Protein AF-A0A1B9MHR2-F1 (afdb_monomer)

Nearest PDB structures (foldseek):
  5j4a-assembly2_D  TM=7.632E-01  e=1.190E-03  Burkholderia pseudomallei
  2kd1-assembly1_A  TM=3.149E-01  e=1.539E+00  Bacillus cereus ATCC 14579
  6igm-assembly1_A  TM=3.615E-01  e=7.931E+00  Homo sapiens
  4ww4-assembly1_A  TM=2.262E-01  e=5.510E+00  Thermochaetoides thermophila DSM 1495

Radius of gyration: 13.7 Å; Cα contacts (8 Å, |Δi|>4): 146; chains: 1; bounding box: 29×33×39 Å

Mean predicted aligned error: 3.38 Å

pLDDT: mean 93.62, std 5.9, range [60.06, 97.81]

Structure (mmCIF, N/CA/C/O backbone):
data_AF-A0A1B9MHR2-F1
#
_entry.id   AF-A0A1B9MHR2-F1
#
loop_
_atom_site.group_PDB
_atom_site.id
_atom_site.type_symbol
_atom_site.label_atom_id
_atom_site.label_alt_id
_atom_site.label_comp_id
_atom_site.label_asym_id
_atom_site.label_entity_id
_atom_site.label_seq_id
_atom_site.pdbx_PDB_ins_code
_atom_site.Cartn_x
_atom_site.Cartn_y
_atom_site.Cartn_z
_atom_site.occupancy
_atom_site.B_iso_or_equiv
_atom_site.auth_seq_id
_atom_site.auth_comp_id
_atom_site.auth_asym_id
_atom_site.auth_atom_id
_atom_site.pdbx_PDB_model_num
ATOM 1 N N . MET A 1 1 ? -9.030 16.931 -8.912 1.00 60.06 1 MET A N 1
ATOM 2 C CA . MET A 1 1 ? -7.858 16.427 -9.667 1.00 60.06 1 MET A CA 1
ATOM 3 C C . MET A 1 1 ? -7.577 15.020 -9.164 1.00 60.06 1 MET A C 1
ATOM 5 O O . MET A 1 1 ? -7.693 14.824 -7.963 1.00 60.06 1 MET A O 1
ATOM 9 N N . GLY A 1 2 ? -7.345 14.046 -10.046 1.00 80.50 2 GLY A N 1
ATOM 10 C CA . GLY A 1 2 ? -7.091 12.652 -9.650 1.00 80.50 2 GLY A CA 1
ATOM 11 C C . GLY A 1 2 ? -5.679 12.448 -9.096 1.00 80.50 2 GLY A C 1
ATOM 12 O O . GLY A 1 2 ? -4.847 13.347 -9.183 1.00 80.50 2 GLY A O 1
ATOM 13 N N . ALA A 1 3 ? -5.431 11.272 -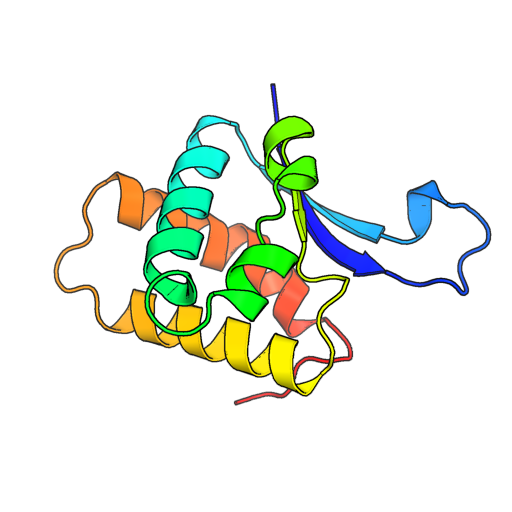8.535 1.00 92.56 3 ALA A N 1
ATOM 14 C CA . ALA A 1 3 ? -4.130 10.841 -8.039 1.00 92.56 3 ALA A CA 1
ATOM 15 C C . ALA A 1 3 ? -3.822 9.422 -8.540 1.00 92.56 3 ALA A C 1
ATOM 17 O O . ALA A 1 3 ? -4.724 8.752 -9.043 1.00 92.56 3 ALA A O 1
ATOM 18 N N . SER A 1 4 ? -2.576 8.962 -8.424 1.00 94.94 4 SER A N 1
ATOM 19 C CA . SER A 1 4 ? -2.153 7.671 -8.995 1.00 94.94 4 SER A CA 1
ATOM 20 C C . SER A 1 4 ? -1.518 6.740 -7.966 1.00 94.94 4 SER A C 1
ATOM 22 O O . SER A 1 4 ? -0.862 7.182 -7.027 1.00 94.94 4 SER A O 1
ATOM 24 N N . ILE A 1 5 ? -1.665 5.433 -8.163 1.00 96.62 5 ILE A N 1
ATOM 25 C CA . ILE A 1 5 ? -0.881 4.417 -7.458 1.00 96.62 5 ILE A CA 1
ATOM 26 C C . ILE A 1 5 ? -0.034 3.687 -8.495 1.00 96.62 5 ILE A C 1
ATOM 28 O O . ILE A 1 5 ? -0.578 3.124 -9.442 1.00 96.62 5 ILE A O 1
ATOM 32 N N . PHE A 1 6 ? 1.285 3.694 -8.320 1.00 96.50 6 PHE A N 1
ATOM 33 C CA . PHE A 1 6 ? 2.224 2.937 -9.142 1.00 96.50 6 PHE A CA 1
ATOM 34 C C . PHE A 1 6 ? 2.525 1.595 -8.484 1.00 96.50 6 PHE A C 1
ATOM 36 O O . PHE A 1 6 ? 2.909 1.542 -7.316 1.00 96.50 6 PHE A O 1
ATOM 43 N N . PHE A 1 7 ? 2.365 0.506 -9.228 1.00 96.25 7 PHE A N 1
ATOM 44 C CA . PHE A 1 7 ? 2.562 -0.847 -8.712 1.00 96.25 7 PHE A CA 1
ATOM 45 C C . PHE A 1 7 ? 3.919 -1.389 -9.109 1.00 96.25 7 PHE A C 1
ATOM 47 O O . PHE A 1 7 ? 4.675 -1.800 -8.236 1.00 96.25 7 PHE A O 1
ATOM 54 N N . SER A 1 8 ? 4.252 -1.331 -10.397 1.00 93.88 8 SER A N 1
ATOM 55 C CA . SER A 1 8 ? 5.489 -1.869 -10.955 1.00 93.88 8 SER A CA 1
ATOM 56 C C . SER A 1 8 ? 6.079 -0.932 -12.004 1.00 93.88 8 SER A C 1
ATOM 58 O O . SER A 1 8 ? 5.385 -0.074 -12.557 1.00 93.88 8 SER A O 1
ATOM 60 N N . LYS A 1 9 ? 7.370 -1.127 -12.269 1.00 92.00 9 LYS A N 1
ATOM 61 C CA . LYS A 1 9 ? 8.120 -0.476 -13.338 1.00 92.00 9 LYS A CA 1
ATOM 62 C C . LYS A 1 9 ? 8.843 -1.549 -14.152 1.00 92.00 9 LYS A C 1
ATOM 64 O O . LYS A 1 9 ? 9.522 -2.404 -13.577 1.00 92.00 9 LYS A O 1
ATOM 69 N N . ASP A 1 10 ? 8.704 -1.505 -15.470 1.00 89.44 10 ASP A N 1
ATOM 70 C CA . ASP A 1 10 ? 9.425 -2.360 -16.408 1.00 89.44 10 ASP A CA 1
ATOM 71 C C . ASP A 1 10 ? 10.341 -1.510 -17.292 1.00 89.44 10 ASP A C 1
ATOM 73 O O . ASP A 1 10 ? 9.898 -0.764 -18.163 1.00 89.44 10 ASP A O 1
ATOM 77 N N . GLU A 1 11 ? 11.646 -1.608 -17.045 1.00 86.56 11 GLU A N 1
ATOM 78 C CA . GLU A 1 11 ? 12.658 -0.843 -17.778 1.00 86.56 11 GLU A CA 1
ATOM 79 C C . GLU A 1 11 ? 12.973 -1.423 -19.161 1.00 86.56 11 GLU A C 1
ATOM 81 O O . GLU A 1 11 ? 13.656 -0.769 -19.945 1.00 86.56 11 GLU A O 1
ATOM 86 N N . SER A 1 12 ? 12.464 -2.618 -19.485 1.00 87.31 12 SER A N 1
ATOM 87 C CA . SER A 1 12 ? 12.632 -3.214 -20.815 1.00 87.31 12 SER A CA 1
ATOM 88 C C . SER A 1 12 ? 11.718 -2.590 -21.874 1.00 87.31 12 SER A C 1
ATOM 90 O O . SER A 1 12 ? 11.969 -2.740 -23.069 1.00 87.31 12 SER A O 1
ATOM 92 N N . ILE A 1 13 ? 10.677 -1.866 -21.452 1.00 87.50 13 ILE A N 1
ATOM 93 C CA . ILE A 1 13 ? 9.732 -1.198 -22.348 1.00 87.50 13 ILE A CA 1
ATOM 94 C C . ILE A 1 13 ? 10.358 0.096 -22.890 1.00 87.50 13 ILE A C 1
ATOM 96 O O . ILE A 1 13 ? 10.732 0.995 -22.131 1.00 87.50 13 ILE A O 1
ATOM 100 N N . GLU A 1 14 ? 10.452 0.215 -24.219 1.00 86.56 14 GLU A N 1
ATOM 101 C CA . GLU A 1 14 ? 11.091 1.363 -24.878 1.00 86.56 14 GLU A CA 1
ATOM 102 C C . GLU A 1 14 ? 10.416 2.691 -24.512 1.00 86.56 14 GLU A C 1
ATOM 104 O O . GLU A 1 14 ? 11.102 3.635 -24.106 1.00 86.56 14 GLU A O 1
ATOM 109 N N . LYS A 1 15 ? 9.081 2.748 -24.590 1.00 86.19 15 LYS A N 1
ATOM 110 C CA . LYS A 1 15 ? 8.289 3.953 -24.315 1.00 86.19 15 LYS A CA 1
ATOM 111 C C . LYS A 1 15 ? 8.179 4.225 -22.815 1.00 86.19 15 LYS A C 1
ATOM 113 O O . LYS A 1 15 ? 7.601 3.400 -22.109 1.00 86.19 15 LYS A O 1
ATOM 118 N N . PRO A 1 16 ? 8.682 5.369 -22.313 1.00 79.50 16 PRO A N 1
ATOM 119 C CA . PRO A 1 16 ? 8.642 5.692 -20.890 1.00 79.50 16 PRO A CA 1
ATOM 120 C C . PRO A 1 16 ? 7.234 5.695 -20.284 1.00 79.50 16 PRO A C 1
ATOM 122 O O . PRO A 1 16 ? 7.083 5.250 -19.148 1.00 79.50 16 PRO A O 1
ATOM 125 N N . GLU A 1 17 ? 6.219 6.153 -21.026 1.00 79.94 17 GLU A N 1
ATOM 126 C CA . GLU A 1 17 ? 4.828 6.177 -20.553 1.00 79.94 17 GLU A CA 1
ATOM 127 C C . GLU A 1 17 ? 4.243 4.786 -20.266 1.00 79.94 17 GLU A C 1
ATOM 129 O O . GLU A 1 17 ? 3.426 4.645 -19.359 1.00 79.94 17 GLU A O 1
ATOM 134 N N . ASP A 1 18 ? 4.713 3.756 -20.970 1.00 84.88 18 ASP A N 1
ATOM 135 C CA . ASP A 1 18 ? 4.202 2.386 -20.864 1.00 84.88 18 ASP A CA 1
ATOM 136 C C . ASP A 1 18 ? 4.982 1.552 -19.830 1.00 84.88 18 ASP A C 1
ATOM 138 O O . ASP A 1 18 ? 4.636 0.403 -19.557 1.00 84.88 18 ASP A O 1
ATOM 142 N N . ARG A 1 19 ? 6.042 2.115 -19.228 1.00 89.25 19 ARG A N 1
ATOM 143 C CA . ARG A 1 19 ? 6.893 1.403 -18.254 1.00 89.25 19 ARG A CA 1
ATOM 144 C C . ARG A 1 19 ? 6.189 1.126 -16.938 1.00 89.25 19 ARG A C 1
ATOM 146 O O . ARG A 1 19 ? 6.635 0.256 -16.195 1.00 89.25 19 ARG A O 1
ATOM 153 N N . PHE A 1 20 ? 5.149 1.884 -16.608 1.00 91.50 20 PHE A N 1
ATOM 154 C CA . PHE A 1 20 ? 4.510 1.817 -15.303 1.00 91.50 20 PHE A CA 1
ATOM 155 C C . PHE A 1 20 ? 3.169 1.101 -15.366 1.00 91.50 20 PHE A C 1
ATOM 157 O O . PHE A 1 20 ? 2.265 1.501 -16.093 1.00 91.50 20 PHE A O 1
ATOM 164 N N . THR A 1 21 ? 3.003 0.097 -14.507 1.00 94.19 21 THR A N 1
ATOM 165 C CA . THR A 1 21 ? 1.666 -0.403 -14.178 1.00 94.19 21 THR A CA 1
ATOM 166 C C . THR A 1 21 ? 1.101 0.464 -13.062 1.00 94.19 21 THR A C 1
ATOM 168 O O . THR A 1 21 ? 1.681 0.526 -11.974 1.00 94.19 21 THR A O 1
ATOM 171 N N . SER A 1 22 ? -0.013 1.142 -13.321 1.00 94.31 22 SER A N 1
ATOM 172 C CA . SER A 1 22 ? -0.621 2.080 -12.378 1.00 94.31 22 SER A CA 1
ATOM 173 C C . SER A 1 22 ? -2.147 2.055 -12.418 1.00 94.31 22 SER A C 1
ATOM 175 O O . SER A 1 22 ? -2.758 1.505 -13.334 1.00 94.31 22 SER A O 1
ATOM 177 N N . ALA A 1 23 ? -2.760 2.663 -11.404 1.00 94.62 23 ALA A N 1
ATOM 178 C CA . ALA A 1 23 ? -4.191 2.930 -11.356 1.00 94.62 23 ALA A CA 1
ATOM 179 C C . ALA A 1 23 ? -4.459 4.367 -10.905 1.00 94.62 23 ALA A C 1
ATOM 181 O O . ALA A 1 23 ? -3.757 4.902 -10.044 1.00 94.62 23 ALA A O 1
ATOM 182 N N . PHE A 1 24 ? -5.508 4.969 -11.463 1.00 93.38 24 PHE A N 1
ATOM 183 C CA . PHE A 1 24 ? -5.989 6.287 -11.063 1.00 93.38 24 PHE A CA 1
ATOM 184 C C . PHE A 1 24 ? -7.036 6.172 -9.958 1.00 93.38 24 PHE A C 1
ATOM 186 O O . PHE A 1 24 ? -7.940 5.342 -10.028 1.00 93.38 24 PHE A O 1
ATOM 193 N N . ILE A 1 25 ? -6.951 7.060 -8.971 1.00 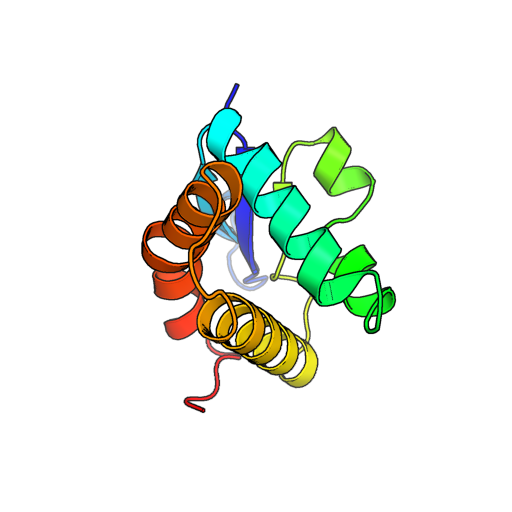92.75 25 ILE A N 1
ATOM 194 C CA . ILE A 1 25 ? -7.916 7.176 -7.881 1.00 92.75 25 ILE A CA 1
ATOM 195 C C . ILE A 1 25 ? -8.415 8.613 -7.735 1.00 92.75 25 ILE A C 1
ATOM 197 O O . ILE A 1 25 ? -7.721 9.585 -8.046 1.00 92.75 25 ILE A O 1
ATOM 201 N N . HIS A 1 26 ? -9.651 8.759 -7.261 1.00 89.81 26 HIS A N 1
ATOM 202 C CA . HIS A 1 26 ? -10.237 10.068 -6.990 1.00 89.81 26 HIS A CA 1
ATOM 203 C C . HIS A 1 26 ? -9.538 10.750 -5.799 1.00 89.81 26 HIS A C 1
ATOM 205 O O . HIS A 1 26 ? -9.075 10.074 -4.882 1.00 89.81 26 HIS A O 1
ATOM 211 N N . SER A 1 27 ? -9.498 12.088 -5.756 1.00 83.31 27 SER A N 1
ATOM 212 C CA . SER A 1 27 ? -8.807 12.818 -4.676 1.00 83.31 27 SER A CA 1
ATOM 213 C C . SER A 1 27 ? -9.348 12.502 -3.282 1.00 83.31 27 SER A C 1
ATOM 215 O O . SER A 1 27 ? -8.584 12.433 -2.331 1.00 83.31 27 SER A O 1
ATOM 217 N N . SER A 1 28 ? -10.654 12.258 -3.151 1.00 82.62 28 SER A N 1
ATOM 218 C CA . SER A 1 28 ? -11.245 11.865 -1.862 1.00 82.62 28 SER A CA 1
ATOM 219 C C . SER A 1 28 ? -10.759 10.496 -1.373 1.00 82.62 28 SER A C 1
ATOM 221 O O . SER A 1 28 ? -10.750 10.231 -0.176 1.00 82.62 28 SER A O 1
ATOM 223 N N . TYR A 1 29 ? -10.381 9.612 -2.297 1.00 92.25 29 TYR A N 1
ATOM 224 C CA . TYR A 1 29 ? -9.886 8.267 -1.998 1.00 92.25 29 TYR A CA 1
ATOM 225 C C . TYR A 1 29 ? -8.389 8.291 -1.714 1.00 92.25 29 TYR A C 1
ATOM 227 O O . TYR A 1 29 ? -7.908 7.561 -0.851 1.00 92.25 29 TYR A O 1
ATOM 235 N N . TRP A 1 30 ? -7.680 9.182 -2.405 1.00 93.25 30 TRP A N 1
ATOM 236 C CA . TRP A 1 30 ? -6.269 9.462 -2.204 1.00 93.25 30 TRP A CA 1
ATOM 237 C C . TRP A 1 30 ? -5.940 9.805 -0.751 1.00 93.25 30 TRP A C 1
ATOM 239 O O . TRP A 1 30 ? -5.105 9.127 -0.161 1.00 93.25 30 TRP A O 1
ATOM 249 N N . ASP A 1 31 ? -6.639 10.776 -0.155 1.00 93.75 31 ASP A N 1
ATOM 250 C CA . ASP A 1 31 ? -6.349 11.195 1.223 1.00 93.75 31 ASP A CA 1
ATOM 251 C C . ASP A 1 31 ? -6.578 10.039 2.216 1.00 93.75 31 ASP A C 1
ATOM 253 O O . ASP A 1 31 ? -5.711 9.728 3.030 1.00 93.75 31 ASP A O 1
ATOM 257 N N . SER A 1 32 ? -7.698 9.315 2.078 1.00 95.69 32 SER A N 1
ATOM 258 C CA . SER A 1 32 ? -8.019 8.169 2.947 1.00 95.69 32 SER A CA 1
ATOM 259 C C . SER A 1 32 ? -7.008 7.026 2.813 1.00 95.69 32 SER A C 1
ATOM 261 O O . SER A 1 32 ? -6.646 6.388 3.803 1.00 95.69 32 SER A O 1
ATOM 263 N N . PHE A 1 33 ? -6.537 6.748 1.595 1.00 96.75 33 PHE A N 1
ATOM 264 C CA . PHE A 1 33 ? -5.514 5.731 1.379 1.00 96.75 33 PHE A CA 1
ATOM 265 C C . PHE A 1 33 ? -4.158 6.179 1.935 1.00 96.75 33 PHE A C 1
ATOM 267 O O . PHE A 1 33 ? -3.479 5.384 2.579 1.00 96.75 33 PHE A O 1
ATOM 274 N N . GLY A 1 34 ? -3.807 7.460 1.796 1.00 96.44 34 GLY A N 1
ATOM 275 C CA . GLY A 1 34 ? -2.642 8.066 2.439 1.00 96.44 34 GLY A CA 1
ATOM 276 C C . GLY A 1 34 ? -2.643 7.918 3.957 1.00 96.44 34 GLY A C 1
ATOM 277 O O . GLY A 1 34 ? -1.625 7.528 4.529 1.00 96.44 34 GLY A O 1
ATOM 278 N N . ASP A 1 35 ? -3.786 8.162 4.598 1.00 96.62 35 ASP A N 1
ATOM 279 C CA . ASP A 1 35 ? -3.955 7.966 6.041 1.00 96.62 35 ASP A CA 1
ATOM 280 C C . ASP A 1 35 ? -3.769 6.496 6.437 1.00 96.62 35 ASP A C 1
ATOM 282 O O . ASP A 1 35 ? -3.163 6.189 7.468 1.00 96.62 35 ASP A O 1
ATOM 286 N N . LEU A 1 36 ? -4.248 5.559 5.612 1.00 97.25 36 LEU A N 1
ATOM 287 C CA . LEU A 1 36 ? -4.001 4.134 5.823 1.00 97.25 36 LEU A CA 1
ATOM 288 C C . LEU A 1 36 ? -2.502 3.810 5.740 1.00 97.25 36 LEU A C 1
ATOM 290 O O . LEU A 1 36 ? -1.994 3.127 6.630 1.00 97.25 36 LEU A O 1
ATOM 294 N N . LEU A 1 37 ? -1.777 4.338 4.750 1.00 97.75 37 LEU A N 1
ATOM 295 C CA . LEU A 1 37 ? -0.325 4.150 4.633 1.00 97.75 37 LEU A CA 1
ATOM 296 C C . LEU A 1 37 ? 0.417 4.704 5.860 1.00 97.75 37 LEU A C 1
ATOM 298 O O . LEU A 1 37 ? 1.314 4.042 6.388 1.00 97.75 37 LEU A O 1
ATOM 302 N N . ASP A 1 38 ? 0.006 5.868 6.367 1.00 97.75 38 ASP A N 1
ATOM 303 C CA . ASP A 1 38 ? 0.575 6.454 7.584 1.00 97.75 38 ASP A CA 1
ATOM 304 C C . ASP A 1 38 ? 0.352 5.546 8.791 1.00 97.75 38 ASP A C 1
ATOM 306 O O . ASP A 1 38 ? 1.290 5.251 9.529 1.00 97.75 38 ASP A O 1
ATOM 310 N N . LYS A 1 39 ? -0.875 5.052 8.992 1.00 97.25 39 LYS A N 1
ATOM 311 C CA . LYS A 1 39 ? -1.194 4.179 10.132 1.00 97.25 39 LYS A CA 1
ATOM 312 C C . LYS A 1 39 ? -0.474 2.837 10.073 1.00 97.25 39 LYS A C 1
ATOM 314 O O . LYS A 1 39 ? -0.114 2.313 11.127 1.00 97.25 39 LYS A O 1
ATOM 319 N N . VAL A 1 40 ? -0.281 2.283 8.879 1.00 97.56 40 VAL A N 1
ATOM 320 C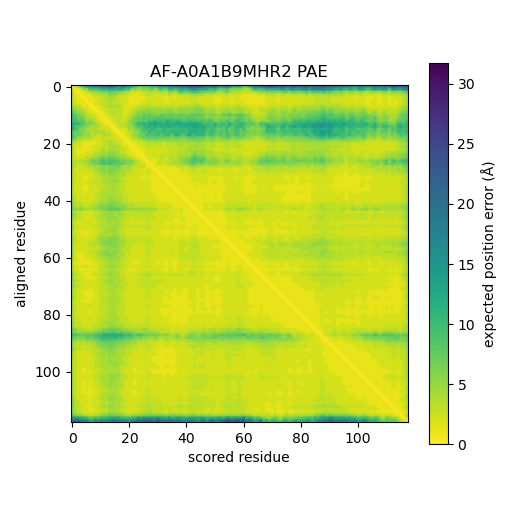 CA . VAL A 1 40 ? 0.363 0.978 8.692 1.00 97.56 40 VAL A CA 1
ATOM 321 C C . VAL A 1 40 ? 1.879 1.080 8.846 1.00 97.56 40 VAL A C 1
ATOM 323 O O . VAL A 1 40 ? 2.482 0.251 9.530 1.00 97.56 40 VAL A O 1
ATOM 326 N N . PHE A 1 41 ? 2.506 2.078 8.219 1.00 97.81 41 PHE A N 1
ATOM 327 C CA . PHE A 1 41 ? 3.958 2.087 8.053 1.00 97.81 41 PHE A CA 1
ATOM 328 C C . PHE A 1 41 ? 4.683 3.066 8.967 1.00 97.81 41 PHE A C 1
ATOM 330 O O . PHE A 1 41 ? 5.742 2.715 9.480 1.00 97.81 41 PHE A O 1
ATOM 337 N N . LEU A 1 42 ? 4.148 4.262 9.219 1.00 94.75 42 LEU A N 1
ATOM 338 C CA . LEU A 1 42 ? 4.883 5.300 9.950 1.00 94.75 42 LEU A CA 1
ATOM 339 C C . LEU A 1 42 ? 5.343 4.866 11.362 1.00 94.75 42 LEU A C 1
ATOM 341 O O . LEU A 1 42 ? 6.487 5.160 11.712 1.00 94.75 42 LEU A O 1
ATOM 345 N N . PRO A 1 43 ? 4.546 4.122 12.166 1.00 95.94 43 PRO A N 1
ATOM 346 C CA . PRO A 1 43 ? 4.939 3.772 13.533 1.00 95.94 43 PRO A CA 1
ATOM 347 C C . PRO A 1 43 ? 6.092 2.769 13.644 1.00 95.94 43 PRO A C 1
ATOM 349 O O . PRO A 1 43 ? 6.798 2.760 14.648 1.00 95.94 43 PRO A O 1
ATOM 352 N N . SER A 1 44 ? 6.252 1.869 12.669 1.00 95.69 44 SER A N 1
ATOM 353 C CA . SER A 1 44 ? 7.158 0.711 12.805 1.00 95.69 44 SER A CA 1
ATOM 354 C C . SER A 1 44 ? 8.016 0.436 11.572 1.00 95.69 44 SER A C 1
ATOM 356 O O . SER A 1 44 ? 9.036 -0.238 11.673 1.00 95.69 44 SER A O 1
ATOM 358 N N . TYR A 1 45 ? 7.648 0.991 10.420 1.00 96.88 45 TYR A N 1
ATOM 359 C CA . TYR A 1 45 ? 8.321 0.808 9.137 1.00 96.88 45 TYR A CA 1
ATOM 360 C C . TYR A 1 45 ? 8.519 2.149 8.402 1.00 96.88 45 TYR A C 1
ATOM 362 O O . TYR A 1 45 ? 8.156 2.265 7.229 1.00 96.88 45 TYR A O 1
ATOM 370 N N . PRO A 1 46 ? 9.136 3.171 9.033 1.00 96.38 46 PRO A N 1
ATOM 371 C CA . PRO A 1 46 ? 9.276 4.505 8.438 1.00 96.38 46 PRO A CA 1
ATOM 372 C C . PRO A 1 46 ? 10.082 4.506 7.128 1.00 96.38 46 PRO A C 1
ATOM 374 O O . PRO A 1 46 ? 9.886 5.364 6.274 1.00 96.38 46 PRO A O 1
ATOM 377 N N . LYS A 1 47 ? 10.968 3.520 6.93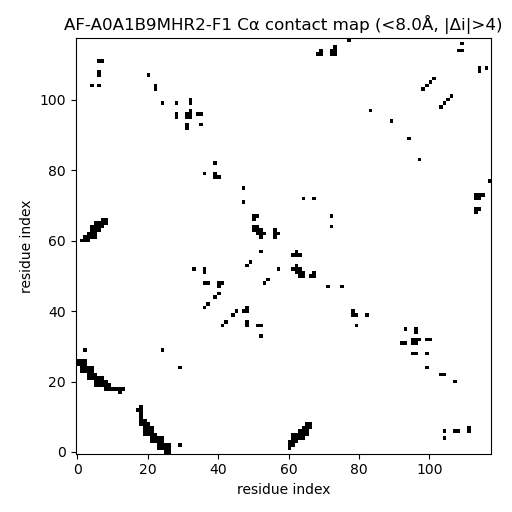0 1.00 95.75 47 LYS A N 1
ATOM 378 C CA . LYS A 1 47 ? 11.680 3.337 5.656 1.00 95.75 47 LYS A CA 1
ATOM 379 C C . LYS A 1 47 ? 10.748 2.887 4.527 1.00 95.75 47 LYS A C 1
ATOM 381 O O . LYS A 1 47 ? 10.840 3.442 3.442 1.00 95.75 47 LYS A O 1
ATOM 386 N N . LEU A 1 48 ? 9.846 1.930 4.783 1.00 96.25 48 LEU A N 1
ATOM 387 C CA . LEU A 1 48 ? 8.830 1.523 3.800 1.00 96.25 48 LEU A CA 1
ATOM 388 C C . LEU A 1 48 ? 7.865 2.672 3.523 1.00 96.25 48 LEU A C 1
ATOM 390 O O . LEU A 1 48 ? 7.559 2.942 2.367 1.00 96.25 48 LEU A O 1
ATOM 394 N N . HIS A 1 49 ? 7.448 3.378 4.578 1.00 97.75 49 HIS A N 1
ATOM 395 C CA . HIS A 1 49 ? 6.600 4.561 4.466 1.00 97.75 49 HIS A CA 1
ATOM 396 C C . HIS A 1 49 ? 7.201 5.590 3.504 1.00 97.75 49 HIS A C 1
ATOM 398 O O . HIS A 1 49 ? 6.552 5.938 2.526 1.00 97.75 49 HIS A O 1
ATOM 404 N N . LYS A 1 50 ? 8.468 5.976 3.705 1.00 96.25 50 LYS A N 1
ATOM 405 C CA . LYS A 1 50 ? 9.152 6.972 2.868 1.00 96.25 50 LYS A CA 1
ATOM 406 C C . LYS A 1 50 ? 9.279 6.562 1.397 1.00 96.25 50 LYS A C 1
ATOM 408 O O . LYS A 1 50 ? 9.327 7.434 0.534 1.00 96.25 50 LYS A O 1
ATOM 413 N N . VAL A 1 51 ? 9.369 5.263 1.107 1.00 96.38 51 VAL A N 1
ATOM 414 C CA . VAL A 1 51 ? 9.411 4.769 -0.279 1.00 96.38 51 VAL A CA 1
ATOM 415 C C . VAL A 1 51 ? 8.015 4.790 -0.904 1.00 96.38 51 VAL A C 1
ATOM 417 O O . VAL A 1 51 ? 7.863 5.260 -2.026 1.00 96.38 51 VAL A O 1
ATOM 420 N N . ILE A 1 52 ? 6.993 4.331 -0.173 1.00 97.25 52 ILE A N 1
ATOM 421 C CA . ILE A 1 52 ? 5.625 4.203 -0.700 1.00 97.25 52 ILE A CA 1
ATOM 422 C C . ILE A 1 52 ? 4.917 5.557 -0.812 1.00 97.25 52 ILE A C 1
ATOM 424 O O . ILE A 1 52 ? 4.236 5.832 -1.801 1.00 97.25 52 ILE A O 1
ATOM 428 N N . LYS A 1 53 ? 5.085 6.398 0.205 1.00 96.88 53 LYS A N 1
ATOM 429 C CA . LYS A 1 53 ? 4.538 7.746 0.343 1.00 96.88 53 LYS A CA 1
ATOM 430 C C . LYS A 1 53 ? 5.709 8.717 0.499 1.00 96.88 53 LYS A C 1
ATOM 432 O O . LYS A 1 53 ? 6.032 9.175 1.590 1.00 96.88 53 LYS A O 1
ATOM 437 N N . SER A 1 54 ? 6.411 8.946 -0.607 1.00 95.50 54 SER A N 1
ATOM 438 C CA . SER A 1 54 ? 7.518 9.899 -0.653 1.00 95.50 54 SER A CA 1
ATOM 439 C C . SER A 1 54 ? 6.999 11.339 -0.672 1.00 95.50 54 SER A C 1
ATOM 441 O O . SER A 1 54 ? 5.906 11.602 -1.166 1.00 95.50 54 SER A O 1
ATOM 443 N N . GLU A 1 55 ? 7.804 12.290 -0.192 1.00 93.44 55 GLU A N 1
ATOM 444 C CA . GLU A 1 55 ? 7.460 13.724 -0.225 1.00 93.44 55 GLU A CA 1
ATOM 445 C C . GLU A 1 55 ? 7.177 14.214 -1.658 1.00 93.44 55 GLU A C 1
ATOM 447 O O . GLU A 1 55 ? 6.221 14.952 -1.899 1.00 93.44 55 GLU A O 1
ATOM 452 N N . GLU A 1 56 ? 7.976 13.753 -2.626 1.00 92.75 56 GLU A N 1
ATOM 453 C CA . GLU A 1 56 ? 7.753 14.003 -4.054 1.00 92.75 56 GLU A CA 1
ATOM 454 C C . GLU A 1 56 ? 6.419 13.410 -4.528 1.00 92.75 56 GLU A C 1
ATOM 456 O O . GLU A 1 56 ? 5.661 14.082 -5.227 1.00 92.75 56 GLU A O 1
ATOM 461 N N . GLY A 1 57 ? 6.106 12.181 -4.111 1.00 93.25 57 GLY A N 1
ATOM 462 C CA . GLY A 1 57 ? 4.842 11.521 -4.417 1.00 93.25 57 GLY A CA 1
ATOM 463 C C . GLY A 1 57 ? 3.643 12.275 -3.860 1.00 93.25 57 GLY A C 1
ATOM 464 O O . GLY A 1 57 ? 2.658 12.483 -4.561 1.00 93.25 57 GLY A O 1
ATOM 465 N N . GLU A 1 58 ? 3.727 12.783 -2.634 1.00 93.19 58 GLU A N 1
ATOM 466 C CA . GLU A 1 58 ? 2.657 13.597 -2.056 1.00 93.19 58 GLU A CA 1
ATOM 467 C C . GLU A 1 58 ? 2.444 14.911 -2.816 1.00 93.19 58 GLU A C 1
ATOM 469 O O . GLU A 1 58 ? 1.295 15.288 -3.076 1.00 93.19 58 GLU A O 1
ATOM 474 N N . TYR A 1 59 ? 3.532 15.570 -3.226 1.00 92.81 59 TYR A N 1
ATOM 475 C CA . TYR A 1 59 ? 3.480 16.783 -4.043 1.00 92.81 59 TYR A CA 1
ATOM 476 C C . TYR A 1 59 ? 2.872 16.520 -5.430 1.00 92.81 59 TYR A C 1
ATOM 478 O O . TYR A 1 59 ? 2.001 17.267 -5.878 1.00 92.81 59 TYR A O 1
ATOM 486 N N . LEU A 1 60 ? 3.283 15.430 -6.086 1.00 93.75 60 LEU A N 1
ATOM 487 C CA . LEU A 1 60 ? 2.830 15.033 -7.424 1.00 93.75 60 LEU A CA 1
ATOM 488 C C . LEU A 1 60 ? 1.553 14.171 -7.422 1.00 93.75 60 LEU A C 1
ATOM 490 O O . LEU A 1 60 ? 1.105 13.745 -8.486 1.00 93.75 60 LEU A O 1
ATOM 494 N N . LYS A 1 61 ? 0.942 13.941 -6.253 1.00 94.31 61 LYS A N 1
ATOM 495 C CA . LYS A 1 61 ? -0.267 13.120 -6.062 1.00 94.31 61 LYS A CA 1
ATOM 496 C C . LYS A 1 61 ? -0.116 11.676 -6.575 1.00 94.31 61 LYS A C 1
ATOM 498 O O . LYS A 1 61 ? -0.980 11.174 -7.300 1.00 94.31 61 LYS A O 1
ATOM 503 N N . PHE A 1 62 ? 0.956 10.989 -6.173 1.00 95.06 62 PHE A N 1
ATOM 504 C CA . PHE A 1 62 ? 1.111 9.547 -6.369 1.00 95.06 62 PHE A CA 1
ATOM 505 C C . PHE A 1 62 ? 1.733 8.787 -5.187 1.00 95.06 62 PHE A C 1
ATOM 507 O O . PHE A 1 62 ? 2.576 9.305 -4.456 1.00 95.06 62 PHE A O 1
ATOM 514 N N . TYR A 1 63 ? 1.304 7.539 -5.000 1.00 97.25 63 TYR A N 1
ATOM 515 C CA . TYR A 1 63 ? 1.942 6.568 -4.105 1.00 97.25 63 TYR A CA 1
ATOM 516 C C . TYR A 1 63 ? 2.601 5.491 -4.962 1.00 97.25 63 TYR A C 1
ATOM 518 O O . TYR A 1 63 ? 2.107 5.193 -6.050 1.00 97.25 63 TYR A O 1
ATOM 526 N N . SER A 1 64 ? 3.709 4.903 -4.509 1.00 96.62 64 SER A N 1
ATOM 527 C CA . SER A 1 64 ? 4.478 3.972 -5.341 1.00 96.62 64 SER A CA 1
ATOM 528 C C . SER A 1 64 ? 4.970 2.737 -4.596 1.00 96.62 64 SER A C 1
ATOM 530 O O . SER A 1 64 ? 5.789 2.807 -3.691 1.00 96.62 64 SER A O 1
ATOM 532 N N . PHE A 1 65 ? 4.539 1.570 -5.056 1.00 97.19 65 PHE A N 1
ATOM 533 C CA . PHE A 1 65 ? 5.108 0.274 -4.688 1.00 97.19 65 PHE A CA 1
ATOM 534 C C . PHE A 1 65 ? 6.186 -0.177 -5.689 1.00 97.19 65 PHE A C 1
ATOM 536 O O . PHE A 1 65 ? 6.796 -1.233 -5.509 1.00 97.19 65 PHE A O 1
ATOM 543 N N . ALA A 1 66 ? 6.436 0.598 -6.752 1.00 95.12 66 ALA A N 1
ATOM 544 C CA . ALA A 1 66 ? 7.305 0.198 -7.858 1.00 95.12 66 ALA A CA 1
ATOM 545 C C . ALA A 1 66 ? 8.771 0.029 -7.435 1.00 95.12 66 ALA A C 1
ATOM 547 O O . ALA A 1 66 ? 9.431 -0.892 -7.904 1.00 95.12 66 ALA A O 1
ATOM 548 N N . GLU A 1 67 ? 9.236 0.849 -6.492 1.00 94.75 67 GLU A N 1
ATOM 549 C CA . GLU A 1 67 ? 10.628 0.850 -6.019 1.00 94.75 67 GLU A CA 1
ATOM 550 C C . GLU A 1 67 ? 10.889 -0.145 -4.876 1.00 94.75 67 GLU A C 1
ATOM 552 O O . GLU A 1 67 ? 12.016 -0.270 -4.401 1.00 94.75 67 GLU A O 1
ATOM 557 N N . LEU A 1 68 ? 9.860 -0.862 -4.411 1.00 96.31 68 LEU A N 1
ATOM 558 C CA . LEU A 1 68 ? 10.036 -1.889 -3.388 1.00 96.31 68 LEU A CA 1
ATOM 559 C C . LEU A 1 68 ? 10.719 -3.122 -3.980 1.00 96.31 68 LEU A C 1
ATOM 561 O O . LEU A 1 68 ? 10.297 -3.659 -5.010 1.00 96.31 68 LEU A O 1
ATOM 565 N N . ASP A 1 69 ? 11.727 -3.638 -3.284 1.00 95.62 69 ASP A N 1
ATOM 566 C CA . ASP A 1 69 ? 12.238 -4.968 -3.598 1.00 95.62 69 ASP A CA 1
ATOM 567 C C . ASP A 1 69 ? 11.195 -6.055 -3.271 1.00 95.62 69 ASP A C 1
ATOM 569 O O . ASP A 1 69 ? 10.120 -5.802 -2.719 1.00 95.62 69 ASP A O 1
ATOM 573 N N . LYS A 1 70 ? 11.497 -7.303 -3.632 1.00 96.06 70 LYS A N 1
ATOM 574 C CA . LYS A 1 70 ? 10.572 -8.424 -3.440 1.00 96.06 70 LYS A CA 1
ATOM 575 C C . LYS A 1 70 ? 10.167 -8.628 -1.974 1.00 96.06 70 LYS A C 1
ATOM 577 O O . LYS A 1 70 ? 9.006 -8.935 -1.709 1.00 96.06 70 LYS A O 1
ATOM 582 N N . GLU A 1 71 ? 11.096 -8.498 -1.035 1.00 96.62 71 GLU A N 1
ATOM 583 C CA . GLU A 1 71 ? 10.828 -8.720 0.387 1.00 96.62 71 GLU A CA 1
ATOM 584 C C . GLU A 1 71 ? 9.978 -7.578 0.950 1.00 96.62 71 GLU A C 1
ATOM 586 O O . GLU A 1 71 ? 8.925 -7.811 1.545 1.00 96.62 71 GLU A O 1
ATOM 591 N N . GLN A 1 72 ? 10.381 -6.341 0.666 1.00 97.44 72 GLN A N 1
ATOM 592 C CA . GLN A 1 72 ? 9.675 -5.127 1.056 1.00 97.44 72 GLN A CA 1
ATOM 593 C C . GLN A 1 72 ? 8.251 -5.081 0.503 1.00 97.44 72 GLN A C 1
ATOM 595 O O . GLN A 1 72 ? 7.322 -4.722 1.225 1.00 97.44 72 GLN A O 1
ATOM 600 N N . PHE A 1 73 ? 8.070 -5.475 -0.758 1.00 97.62 73 PHE A N 1
ATOM 601 C CA . PHE A 1 73 ? 6.770 -5.520 -1.413 1.00 97.62 73 PHE A CA 1
ATOM 602 C C . PHE A 1 73 ? 5.815 -6.462 -0.674 1.00 97.62 73 PHE A C 1
ATOM 604 O O . PHE A 1 73 ? 4.734 -6.053 -0.257 1.00 97.62 73 PHE A O 1
ATOM 611 N N . ASN A 1 74 ? 6.230 -7.707 -0.425 1.00 97.81 74 ASN A N 1
ATOM 612 C CA . ASN A 1 74 ? 5.386 -8.679 0.275 1.00 97.81 74 ASN A CA 1
ATOM 613 C C . ASN A 1 74 ? 5.159 -8.307 1.745 1.00 97.81 74 ASN A C 1
ATOM 615 O O . ASN A 1 74 ? 4.057 -8.497 2.264 1.00 97.81 74 ASN A O 1
ATOM 619 N N . GLN A 1 75 ? 6.161 -7.719 2.403 1.00 97.31 75 GLN A N 1
ATOM 620 C CA . GLN A 1 75 ? 6.009 -7.180 3.751 1.00 97.31 75 GLN A CA 1
ATOM 621 C C . GLN A 1 75 ? 4.960 -6.060 3.783 1.00 97.31 75 GLN A C 1
ATOM 623 O O . GLN A 1 75 ? 4.095 -6.062 4.659 1.00 97.31 75 GLN A O 1
ATOM 628 N N . ALA A 1 76 ? 4.983 -5.134 2.819 1.00 97.56 76 ALA A N 1
ATOM 629 C CA . ALA A 1 76 ? 4.007 -4.053 2.731 1.00 97.56 76 ALA A CA 1
ATOM 630 C C . ALA A 1 76 ? 2.579 -4.586 2.546 1.00 97.56 76 ALA A C 1
ATOM 632 O O . ALA A 1 76 ? 1.670 -4.194 3.281 1.00 97.56 76 ALA A O 1
ATOM 633 N N . VAL A 1 77 ? 2.400 -5.542 1.629 1.00 97.69 77 VAL A N 1
ATOM 634 C CA . VAL A 1 77 ? 1.113 -6.209 1.376 1.00 97.69 77 VAL A CA 1
ATOM 635 C C . VAL A 1 77 ? 0.582 -6.886 2.639 1.00 97.69 77 VAL A C 1
ATOM 637 O O . VAL A 1 77 ? -0.577 -6.690 3.012 1.00 97.69 77 VAL A O 1
ATOM 640 N N . LYS A 1 78 ? 1.434 -7.649 3.332 1.00 97.25 78 LYS A N 1
ATOM 641 C CA . LYS A 1 78 ? 1.073 -8.324 4.582 1.00 97.25 78 LYS A CA 1
ATOM 642 C C . LYS A 1 78 ? 0.620 -7.327 5.649 1.00 97.25 78 LYS A C 1
ATOM 644 O O . LYS A 1 78 ? -0.427 -7.526 6.260 1.00 97.25 78 LYS A O 1
ATOM 649 N N . LEU A 1 79 ? 1.373 -6.247 5.852 1.00 97.56 79 LEU A N 1
ATOM 650 C CA . LEU A 1 79 ? 1.070 -5.240 6.870 1.00 97.56 79 L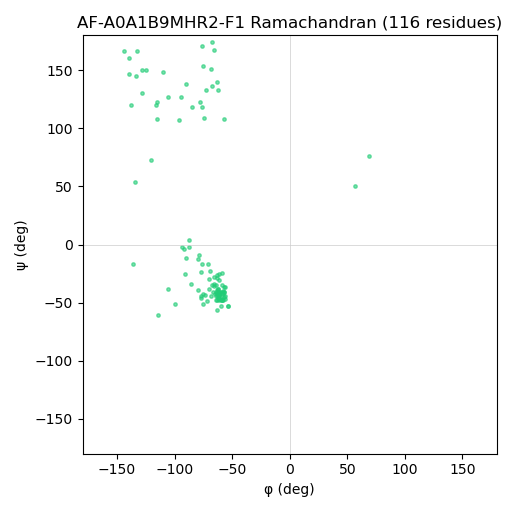EU A CA 1
ATOM 651 C C . LEU A 1 79 ? -0.263 -4.527 6.608 1.00 97.56 79 LEU A C 1
ATOM 653 O O . LEU A 1 79 ? -1.042 -4.342 7.544 1.00 97.56 79 LEU A O 1
ATOM 657 N N . ILE A 1 80 ? -0.557 -4.176 5.352 1.00 97.62 80 ILE A N 1
ATOM 658 C CA . ILE A 1 80 ? -1.836 -3.548 4.988 1.00 97.62 80 ILE A CA 1
ATOM 659 C C . ILE A 1 80 ? -2.998 -4.514 5.243 1.00 97.62 80 ILE A C 1
ATOM 661 O O . ILE A 1 80 ? -3.967 -4.144 5.911 1.00 97.62 80 ILE A O 1
ATOM 665 N N . ARG A 1 81 ? -2.885 -5.769 4.788 1.00 96.94 81 ARG A N 1
ATOM 666 C CA . ARG A 1 81 ? -3.911 -6.801 5.014 1.00 96.94 81 ARG A CA 1
ATOM 667 C C . ARG A 1 81 ? -4.162 -7.043 6.499 1.00 96.94 81 ARG A C 1
ATOM 669 O O . ARG A 1 81 ? -5.312 -7.061 6.932 1.00 96.94 81 ARG A O 1
ATOM 676 N N . GLU A 1 82 ? -3.103 -7.189 7.292 1.00 96.19 82 GLU A N 1
ATOM 677 C CA . GLU A 1 82 ? -3.220 -7.368 8.740 1.00 96.19 82 GLU A CA 1
ATOM 678 C C . GLU A 1 82 ? -3.879 -6.167 9.421 1.00 96.19 82 GLU A C 1
ATOM 680 O O . GLU A 1 82 ? -4.686 -6.346 10.334 1.00 96.19 82 GLU A O 1
ATOM 685 N N . TYR A 1 83 ? -3.538 -4.947 9.004 1.00 96.44 83 TYR A N 1
ATOM 686 C CA . TYR A 1 83 ? -4.143 -3.737 9.548 1.00 96.44 83 TYR A CA 1
ATOM 687 C C . TYR A 1 83 ? -5.640 -3.676 9.248 1.00 96.44 83 TYR A C 1
ATOM 689 O O . TYR A 1 83 ? -6.427 -3.464 10.169 1.00 96.44 83 TYR A O 1
ATOM 697 N N . ILE A 1 84 ? -6.038 -3.923 7.996 1.00 95.69 84 ILE A N 1
ATOM 698 C CA . ILE A 1 84 ? -7.447 -3.964 7.581 1.00 95.69 84 ILE A CA 1
ATOM 699 C C . ILE A 1 84 ? -8.208 -5.041 8.366 1.00 95.69 84 ILE A C 1
ATOM 701 O O . ILE A 1 84 ? -9.251 -4.751 8.947 1.00 95.69 84 ILE A O 1
ATOM 705 N N . ALA A 1 85 ? -7.658 -6.255 8.475 1.00 95.00 85 ALA A N 1
ATOM 706 C CA . ALA A 1 85 ? -8.299 -7.371 9.174 1.00 95.00 85 ALA A CA 1
ATOM 707 C C . ALA A 1 85 ? -8.512 -7.124 10.681 1.00 95.00 85 ALA A C 1
ATOM 709 O O . ALA A 1 85 ? -9.423 -7.692 11.284 1.00 95.00 85 ALA A O 1
ATOM 710 N N . LYS A 1 86 ? -7.687 -6.278 11.313 1.00 95.12 86 LYS A N 1
ATOM 711 C CA . LYS A 1 86 ? -7.805 -5.929 12.741 1.00 95.12 86 LYS A CA 1
ATOM 712 C C . LYS A 1 86 ? -8.893 -4.885 13.025 1.00 95.12 86 LYS A C 1
ATOM 714 O O . LYS A 1 86 ? -9.232 -4.684 14.193 1.00 95.12 86 LYS A O 1
ATOM 719 N N . GLN A 1 87 ? -9.444 -4.218 12.010 1.00 93.19 87 GLN A N 1
ATOM 720 C CA . GLN A 1 87 ? -10.443 -3.166 12.203 1.00 93.19 87 GLN A CA 1
ATOM 721 C C . GLN A 1 87 ? -11.805 -3.760 12.585 1.00 93.19 87 GLN A C 1
ATOM 723 O O . GLN A 1 87 ? -12.508 -4.350 11.769 1.00 93.19 87 GLN A O 1
ATOM 728 N N . LYS A 1 88 ? -12.204 -3.566 13.845 1.00 87.88 88 LYS A N 1
ATOM 729 C CA . LYS A 1 88 ? -13.556 -3.862 14.332 1.00 87.88 88 LYS A CA 1
ATOM 730 C C . LYS A 1 88 ? -14.362 -2.564 14.287 1.00 87.88 88 LYS A C 1
ATOM 732 O O . LYS A 1 88 ? -14.119 -1.689 15.109 1.00 87.88 88 LYS A O 1
ATOM 737 N N . ASN A 1 89 ? -15.296 -2.453 13.340 1.00 92.44 89 ASN A N 1
ATOM 738 C CA . ASN A 1 89 ? -16.086 -1.246 13.033 1.00 92.44 89 ASN A CA 1
ATOM 739 C C . ASN A 1 89 ? -15.251 -0.103 12.416 1.00 92.44 89 ASN A C 1
ATOM 741 O O . ASN A 1 89 ? -14.939 0.867 13.109 1.00 92.44 89 ASN A O 1
ATOM 745 N N . PRO A 1 90 ? -14.881 -0.201 11.125 1.00 93.50 90 PRO A N 1
ATOM 746 C CA . PRO A 1 90 ? -14.106 0.843 10.465 1.00 93.50 90 PRO A CA 1
ATOM 747 C C . PRO A 1 90 ? -14.882 2.166 10.405 1.00 93.50 90 PRO A C 1
ATOM 749 O O . PRO A 1 90 ? -16.086 2.184 10.132 1.00 93.50 90 PRO A O 1
ATOM 752 N N . THR A 1 91 ? -14.183 3.277 10.633 1.00 95.75 91 THR A N 1
ATOM 753 C CA . THR A 1 91 ? -14.700 4.626 10.364 1.00 95.75 91 THR A CA 1
ATOM 754 C C . THR A 1 91 ? -14.919 4.833 8.862 1.00 95.75 91 THR A C 1
ATOM 756 O O . THR A 1 91 ? -14.434 4.058 8.038 1.00 95.75 91 THR A O 1
ATOM 759 N N . GLU A 1 92 ? -15.618 5.901 8.471 1.00 95.00 92 GLU A N 1
ATOM 760 C CA . GLU A 1 92 ? -15.885 6.173 7.050 1.00 95.00 92 GLU A CA 1
ATOM 761 C C . GLU A 1 92 ? -14.604 6.285 6.212 1.00 95.00 92 GLU A C 1
ATOM 763 O O . GLU A 1 92 ? -14.498 5.639 5.173 1.00 95.00 92 GLU A O 1
ATOM 768 N N . TRP A 1 93 ? -13.582 7.005 6.691 1.00 94.69 93 TRP A N 1
ATOM 769 C CA . TRP A 1 93 ? -12.307 7.098 5.968 1.00 94.69 93 TRP A CA 1
ATOM 770 C C . TRP A 1 93 ? -11.600 5.735 5.864 1.00 94.69 93 TRP A C 1
ATOM 772 O O . TRP A 1 93 ? -11.011 5.424 4.832 1.00 94.69 93 TRP A O 1
ATOM 782 N N . GLN A 1 94 ? -11.705 4.877 6.889 1.00 96.12 94 GLN A N 1
ATOM 783 C CA . GLN A 1 94 ? -11.133 3.528 6.852 1.00 96.12 94 GLN A CA 1
ATOM 784 C C . GLN A 1 94 ? -11.835 2.654 5.816 1.00 96.12 94 GLN A C 1
ATOM 786 O O . GLN A 1 94 ? -11.160 1.937 5.085 1.00 96.12 94 GLN A O 1
ATOM 791 N N . LYS A 1 95 ? -13.166 2.743 5.702 1.00 96.31 95 LYS A N 1
ATOM 792 C CA . LYS A 1 95 ? -13.924 2.041 4.653 1.00 96.31 95 LYS A CA 1
ATOM 793 C C . LYS A 1 95 ? -13.495 2.499 3.262 1.00 96.31 95 LYS A C 1
ATOM 795 O O . LYS A 1 95 ? -13.265 1.666 2.395 1.00 96.31 95 LYS A O 1
ATOM 800 N N . VAL A 1 96 ? -13.325 3.807 3.061 1.00 95.50 96 VAL A N 1
ATOM 801 C CA . VAL A 1 96 ? -12.828 4.353 1.788 1.00 95.50 96 VAL A CA 1
ATOM 802 C C . VAL A 1 96 ? -11.424 3.826 1.480 1.00 95.50 96 VAL A C 1
ATOM 804 O O . VAL A 1 96 ? -11.173 3.357 0.374 1.00 95.50 96 VAL A O 1
ATOM 807 N N . ALA A 1 97 ? -10.517 3.833 2.458 1.00 95.94 97 ALA A N 1
ATOM 808 C CA . ALA A 1 97 ? -9.168 3.302 2.279 1.00 95.94 97 ALA A CA 1
ATOM 809 C C . ALA A 1 97 ? -9.162 1.794 1.966 1.00 95.94 97 ALA A C 1
ATOM 811 O O . ALA A 1 97 ? -8.376 1.336 1.137 1.00 95.94 97 ALA A O 1
ATOM 812 N N . GLN A 1 98 ? -10.057 1.024 2.596 1.00 96.06 98 GLN A N 1
ATOM 813 C CA . GLN A 1 98 ? -10.256 -0.395 2.298 1.00 96.06 98 GLN A CA 1
ATOM 814 C C . GLN A 1 98 ? -10.749 -0.613 0.867 1.00 96.06 98 GLN A C 1
ATOM 816 O O . GLN A 1 98 ? -10.240 -1.507 0.201 1.00 96.06 98 GLN A O 1
ATOM 821 N N . VAL A 1 99 ? -11.686 0.205 0.377 1.00 95.44 99 VAL A N 1
ATOM 822 C CA . VAL A 1 99 ? -12.152 0.152 -1.019 1.00 95.44 99 VAL A CA 1
ATOM 823 C C . VAL A 1 99 ? -10.988 0.385 -1.979 1.00 95.44 99 VAL A C 1
ATOM 825 O O . VAL A 1 99 ? -10.785 -0.410 -2.892 1.00 95.44 99 VAL A O 1
ATOM 828 N N . VAL A 1 100 ? -10.156 1.404 -1.735 1.00 96.31 100 VAL A N 1
ATOM 829 C CA . VAL A 1 100 ? -8.952 1.639 -2.553 1.00 96.31 100 VAL A CA 1
ATOM 830 C C . VAL A 1 100 ? -8.026 0.428 -2.533 1.00 96.31 100 VAL A C 1
ATOM 832 O O . VAL A 1 100 ? -7.513 0.030 -3.575 1.00 96.31 100 VAL A O 1
ATOM 835 N N . TRP A 1 101 ? -7.817 -0.187 -1.369 1.00 97.25 101 TRP A N 1
ATOM 836 C CA . TRP A 1 101 ? -6.994 -1.385 -1.289 1.00 97.25 101 TRP A CA 1
ATOM 837 C C . TRP A 1 101 ? -7.595 -2.555 -2.078 1.00 97.25 101 TRP A C 1
ATOM 839 O O . TRP A 1 101 ? -6.930 -3.084 -2.959 1.00 97.25 101 TRP A O 1
ATOM 849 N N . VAL A 1 102 ? -8.835 -2.948 -1.786 1.00 96.19 102 VAL A N 1
ATOM 850 C CA . VAL A 1 102 ? -9.456 -4.183 -2.296 1.00 96.19 102 VAL A CA 1
ATOM 851 C C . VAL A 1 102 ? -9.839 -4.075 -3.769 1.00 96.19 102 VAL A C 1
ATOM 853 O O . VAL A 1 102 ? -9.622 -5.011 -4.533 1.00 96.19 102 VAL A O 1
ATOM 856 N N . GLU A 1 103 ? -10.424 -2.951 -4.177 1.00 95.38 103 GLU A N 1
ATOM 857 C CA . GLU A 1 103 ? -10.984 -2.805 -5.524 1.00 95.38 103 GLU A CA 1
ATOM 858 C C .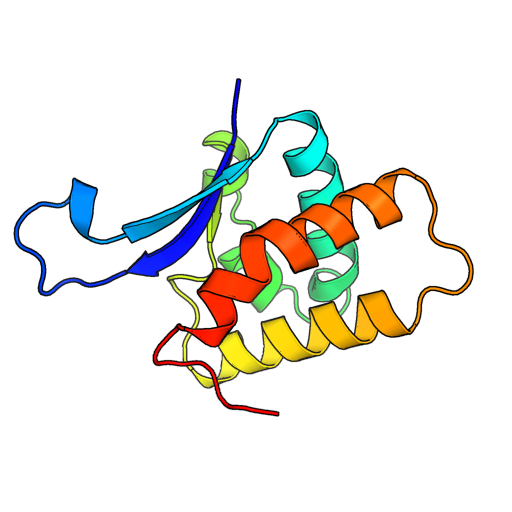 GLU A 1 103 ? -9.972 -2.250 -6.523 1.00 95.38 103 GLU A C 1
ATOM 860 O O . GLU A 1 103 ? -10.101 -2.495 -7.721 1.00 95.38 103 GLU A O 1
ATOM 865 N N . ILE A 1 104 ? -8.965 -1.509 -6.046 1.00 95.06 104 ILE A N 1
ATOM 866 C CA . ILE A 1 104 ? -8.020 -0.809 -6.919 1.00 95.06 104 ILE A CA 1
ATOM 867 C C . ILE A 1 104 ? -6.622 -1.389 -6.781 1.00 95.06 104 ILE A C 1
ATOM 869 O O . ILE A 1 104 ? -6.089 -1.868 -7.768 1.00 95.06 104 ILE A O 1
ATOM 873 N N . ALA A 1 105 ? -6.006 -1.362 -5.600 1.00 96.12 105 ALA A N 1
ATOM 874 C CA . ALA A 1 105 ? -4.592 -1.708 -5.465 1.00 96.12 105 ALA A CA 1
ATOM 875 C C . ALA A 1 105 ? -4.323 -3.218 -5.553 1.00 96.12 105 ALA A C 1
ATOM 877 O O . ALA A 1 105 ? -3.476 -3.667 -6.327 1.00 96.12 105 ALA A O 1
ATOM 878 N N . GLU A 1 106 ? -5.044 -4.010 -4.766 1.00 95.69 106 GLU A N 1
ATOM 879 C CA . GLU A 1 106 ? -4.819 -5.442 -4.600 1.00 95.69 106 GLU A CA 1
ATOM 880 C C . GLU A 1 106 ? -4.884 -6.237 -5.917 1.00 95.69 106 GLU A C 1
ATOM 882 O O . GLU A 1 106 ? -3.996 -7.070 -6.122 1.00 95.69 106 GLU A O 1
ATOM 887 N N . PRO A 1 107 ? -5.814 -5.963 -6.855 1.00 96.94 107 PRO A N 1
ATOM 888 C CA . PRO A 1 107 ? -5.838 -6.627 -8.156 1.00 96.94 107 PRO A CA 1
ATOM 889 C C . PRO A 1 107 ? -4.536 -6.490 -8.955 1.00 96.94 107 PRO A C 1
ATOM 891 O O . PRO A 1 107 ? -4.137 -7.452 -9.611 1.00 96.94 107 PRO A O 1
ATOM 894 N N . TYR A 1 108 ? -3.849 -5.343 -8.893 1.00 96.75 108 TYR A N 1
ATOM 895 C CA . TYR A 1 108 ? -2.546 -5.169 -9.550 1.00 96.75 108 TYR A CA 1
ATOM 896 C C . TYR A 1 108 ? -1.415 -5.790 -8.734 1.00 96.75 108 TYR A C 1
ATOM 898 O O . TYR A 1 108 ? -0.526 -6.424 -9.298 1.00 96.75 108 TYR A O 1
ATOM 906 N N . ILE A 1 109 ? -1.469 -5.660 -7.406 1.00 96.12 109 ILE A N 1
ATOM 907 C CA . ILE A 1 109 ? -0.477 -6.243 -6.496 1.00 96.12 109 ILE A CA 1
ATOM 908 C C . ILE A 1 109 ? -0.361 -7.756 -6.706 1.00 96.12 109 ILE A C 1
ATOM 910 O O . ILE A 1 109 ? 0.751 -8.262 -6.811 1.00 96.12 109 ILE A O 1
ATOM 914 N N . ILE A 1 110 ? -1.479 -8.486 -6.789 1.00 96.12 110 ILE A N 1
ATOM 915 C CA . ILE A 1 110 ? -1.448 -9.955 -6.913 1.00 96.12 110 ILE A CA 1
ATOM 916 C C . ILE A 1 110 ? -0.959 -10.450 -8.281 1.00 96.12 110 ILE A C 1
ATOM 918 O O . ILE A 1 110 ? -0.608 -11.622 -8.413 1.00 96.12 110 ILE A O 1
ATOM 922 N N . GLN A 1 111 ? -0.956 -9.575 -9.289 1.00 94.69 111 GLN A N 1
ATOM 923 C CA . GLN A 1 111 ? -0.430 -9.848 -10.628 1.00 94.69 111 GLN A CA 1
ATOM 924 C C . GLN A 1 111 ? 1.057 -9.483 -10.754 1.00 94.69 111 GLN A C 1
ATOM 926 O O . GLN A 1 111 ? 1.700 -9.854 -11.736 1.00 94.69 111 GLN A O 1
ATOM 931 N N . ASP A 1 112 ? 1.622 -8.769 -9.778 1.00 95.56 112 ASP A N 1
ATOM 932 C CA . ASP A 1 112 ? 3.022 -8.364 -9.801 1.00 95.56 112 ASP A CA 1
ATOM 933 C C . ASP A 1 112 ? 3.961 -9.573 -9.661 1.00 95.56 112 ASP A C 1
ATOM 935 O O . ASP A 1 112 ? 3.788 -10.426 -8.791 1.00 95.56 112 ASP A O 1
ATOM 939 N N . LYS A 1 113 ? 5.029 -9.618 -10.465 1.00 94.44 113 LYS A N 1
ATOM 940 C CA . LYS A 1 113 ? 6.045 -10.689 -10.431 1.00 94.44 113 LYS A CA 1
ATOM 941 C C . LYS A 1 113 ? 6.749 -10.848 -9.07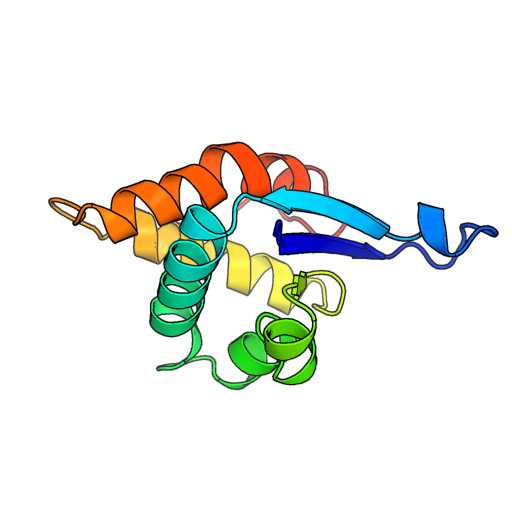6 1.00 94.44 113 LYS A C 1
ATOM 943 O O . LYS A 1 113 ? 7.300 -11.910 -8.785 1.00 94.44 113 LYS A O 1
ATOM 948 N N . ARG A 1 114 ? 6.796 -9.788 -8.262 1.00 95.75 114 ARG A N 1
ATOM 949 C CA . ARG A 1 114 ? 7.369 -9.806 -6.908 1.00 95.75 114 ARG A CA 1
ATOM 950 C C . ARG A 1 114 ? 6.420 -10.453 -5.908 1.00 95.75 114 ARG A C 1
ATOM 952 O O . ARG A 1 114 ? 6.896 -10.939 -4.881 1.00 95.75 114 ARG A O 1
ATOM 959 N N . TYR A 1 115 ? 5.117 -10.475 -6.184 1.00 97.00 115 TYR A N 1
ATOM 960 C CA . TYR A 1 115 ? 4.122 -10.992 -5.259 1.00 97.00 115 TYR A CA 1
ATOM 961 C C . TYR A 1 115 ? 4.341 -12.476 -4.962 1.00 97.00 115 TYR A C 1
ATOM 963 O O . TYR A 1 115 ? 4.547 -13.308 -5.846 1.00 97.00 115 TYR A O 1
ATOM 971 N N . GLN A 1 116 ? 4.293 -12.807 -3.679 1.00 94.62 116 GLN A N 1
ATOM 972 C CA . GLN A 1 116 ? 4.320 -14.163 -3.172 1.00 94.62 116 GLN A CA 1
ATOM 973 C C . GLN A 1 116 ? 2.994 -14.430 -2.481 1.00 94.62 116 GLN A C 1
ATOM 975 O O . GLN A 1 116 ? 2.637 -13.766 -1.503 1.00 94.62 116 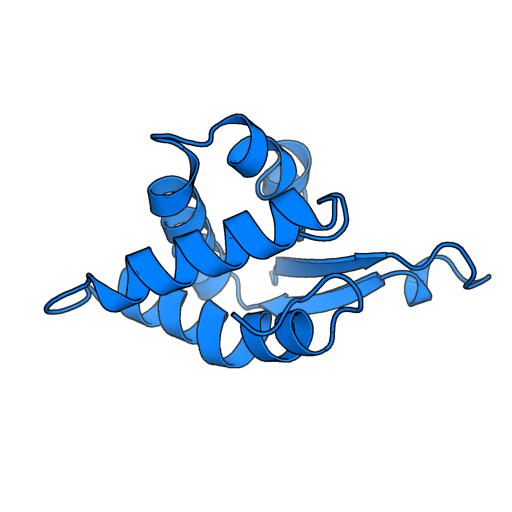GLN A O 1
ATOM 980 N N . LYS A 1 117 ? 2.275 -15.433 -2.994 1.00 82.25 117 LYS A N 1
ATOM 981 C CA . LYS A 1 117 ? 1.043 -15.917 -2.380 1.00 82.25 117 LYS A CA 1
ATOM 982 C C . LYS A 1 117 ? 1.360 -16.334 -0.942 1.00 82.25 117 LYS A C 1
ATOM 984 O O . LYS A 1 117 ? 2.075 -17.309 -0.722 1.00 82.25 117 LYS A O 1
ATOM 989 N N . THR A 1 118 ? 0.877 -15.527 -0.010 1.00 61.56 118 THR A N 1
ATOM 990 C CA . THR A 1 118 ? 1.051 -15.641 1.439 1.00 61.56 118 THR A CA 1
ATOM 991 C C . THR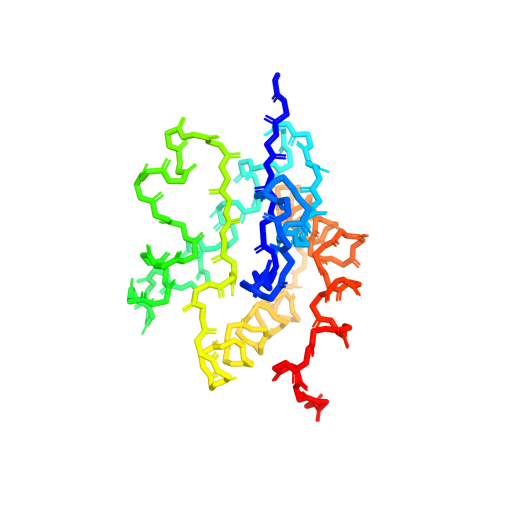 A 1 118 ? -0.284 -15.944 2.082 1.00 61.56 118 THR A C 1
ATOM 993 O O . THR A 1 118 ? -1.311 -15.463 1.545 1.00 61.56 118 THR A O 1
#

Secondary structure (DSSP, 8-state):
--EEEEEEE-TT-SSGGGGEEEEEE-HHHHHHHHHHHHHHHTTT-HHHHHHHS-HHHHHHTEEE-TT--HHHHHHHHHHHHHHHHT-SS--HHHHHHHHIIIIIIHHHHTTSTT----

Foldseek 3Di:
DKAKEWAAAAPVDPDRVPRTDMDIDHPLLLVLLLVLLCVQDVPPPVVLSCQQPPPVCVVRRYGYPHPDALVSLQVSVVSSVVVLVPDDDDDPSSVSNVCCVPVPPVVVSCVDPSDDDD

Sequence (118 aa):
MGASIFFSKDESIEKPEDRFTSAFIHSSYWDSFGDLLDKVFLPSYPKLHKVIKSEEGEYLKFYSFAELDKEQFNQAVKLIREYIAKQKNPTEWQKVAQVVWVEIAEPYIIQDKRYQKT

Solvent-accessible surface area (backbone atoms only — not comparable to full-atom values): 6569 Å² total; per-residue (Å²): 117,71,28,38,42,34,53,39,69,44,87,86,45,86,54,73,84,73,20,53,47,65,48,79,39,52,49,80,43,45,56,28,36,50,53,49,48,46,72,62,18,51,86,83,34,50,69,60,28,48,60,32,56,23,74,66,26,62,75,72,38,32,36,33,49,41,85,48,51,54,66,55,42,42,50,51,53,50,48,50,53,54,52,60,72,67,55,80,80,66,52,73,54,51,49,45,20,46,45,47,40,65,76,56,47,45,66,54,50,75,68,36,90,56,51,64,99,122